Protein AF-A0A2N2ZDR9-F1 (afdb_monomer_lite)

Radius of gyration: 12.13 Å; chains: 1; bounding box: 26×21×29 Å

pLDDT: mean 93.38, std 7.65, range [52.72, 98.56]

Sequence (53 aa):
EKTRLLELFTRFHKNGSAYYENKMHPLFGRLTSQQWNDLMFKHLDHHLTQFGA

F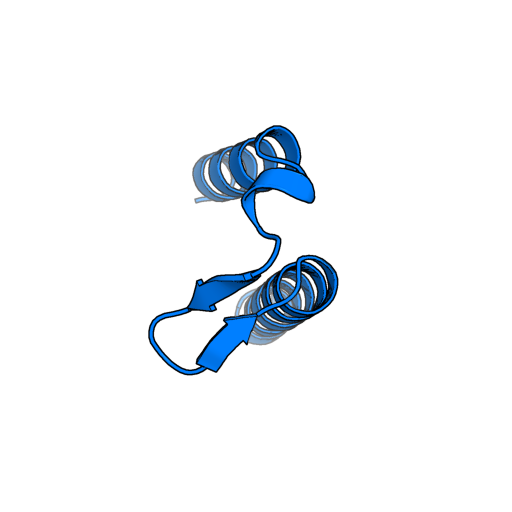oldseek 3Di:
DVVVVVVVVVVLVVCDQVNQAQDQDPPPGGDHSVRVVVVVVVVVVVCCVVPVD

Secondary structure (DSSP, 8-state):
-HHHHHHHHHHHHHHHHHHHTTEEETTTEEE-HHHHHHHHHHHHHHHHHHH--

Structure (mmCIF, N/CA/C/O backbone):
data_AF-A0A2N2ZDR9-F1
#
_entry.id   AF-A0A2N2ZDR9-F1
#
loop_
_atom_site.group_PDB
_atom_site.id
_atom_site.type_symbol
_atom_site.label_atom_id
_atom_site.label_alt_id
_atom_site.label_comp_id
_atom_site.label_asym_id
_atom_site.label_entity_id
_atom_site.label_seq_id
_atom_site.pdbx_PDB_ins_code
_atom_site.Cartn_x
_atom_site.Cartn_y
_atom_site.Cartn_z
_atom_site.occupancy
_atom_site.B_iso_or_equiv
_atom_site.auth_seq_id
_atom_site.auth_comp_id
_atom_site.auth_asym_id
_atom_site.auth_atom_id
_atom_site.pdbx_PDB_model_num
ATOM 1 N N . GLU A 1 1 ? 1.034 -2.405 19.247 1.00 76.00 1 GLU A N 1
ATOM 2 C CA . GLU A 1 1 ? 0.443 -2.625 17.912 1.00 76.00 1 GLU A CA 1
ATOM 3 C C . GLU A 1 1 ? 0.485 -1.419 16.974 1.00 76.00 1 GLU A C 1
ATOM 5 O O . GLU A 1 1 ? 1.169 -1.502 15.962 1.00 76.00 1 GLU A O 1
ATOM 10 N N . LYS A 1 2 ? -0.126 -0.270 17.307 1.00 83.19 2 LYS A N 1
ATOM 11 C CA . LYS A 1 2 ? -0.141 0.928 16.433 1.00 83.19 2 LYS A CA 1
ATOM 12 C C . LYS A 1 2 ? 1.243 1.378 15.926 1.00 83.19 2 LYS A C 1
ATOM 14 O O . LYS A 1 2 ? 1.403 1.624 14.737 1.00 83.19 2 LYS A O 1
ATOM 19 N N . THR A 1 3 ? 2.247 1.456 16.802 1.00 92.12 3 THR A N 1
ATOM 20 C CA . THR A 1 3 ? 3.613 1.874 16.426 1.00 92.12 3 THR A CA 1
ATOM 21 C C . THR A 1 3 ? 4.231 0.953 15.377 1.00 92.12 3 THR A C 1
ATOM 23 O O . THR A 1 3 ? 4.758 1.424 14.375 1.00 92.12 3 THR A O 1
ATOM 26 N N . ARG A 1 4 ? 4.076 -0.364 15.550 1.00 90.25 4 ARG A N 1
ATOM 27 C CA . ARG A 1 4 ? 4.592 -1.369 14.616 1.00 90.25 4 ARG A CA 1
ATOM 28 C C . ARG A 1 4 ? 3.944 -1.245 13.236 1.00 90.25 4 ARG A C 1
ATOM 30 O O . ARG A 1 4 ? 4.631 -1.355 12.225 1.00 90.25 4 ARG A O 1
ATOM 37 N N . LEU A 1 5 ? 2.635 -0.988 13.183 1.00 90.00 5 LEU A N 1
ATOM 38 C CA . LEU A 1 5 ? 1.934 -0.745 11.920 1.00 90.00 5 LEU A CA 1
ATOM 39 C C . LEU A 1 5 ? 2.488 0.495 11.200 1.00 90.00 5 LEU A C 1
ATOM 41 O O . LEU A 1 5 ? 2.758 0.440 10.001 1.00 90.00 5 LEU A O 1
ATOM 45 N N . LEU A 1 6 ? 2.712 1.588 11.935 1.00 92.19 6 LEU A N 1
ATOM 46 C CA . LEU A 1 6 ? 3.284 2.819 11.381 1.00 92.19 6 LEU A CA 1
ATOM 47 C C . LEU A 1 6 ? 4.709 2.610 10.855 1.00 92.19 6 LEU A C 1
ATOM 49 O O . LEU A 1 6 ? 5.051 3.127 9.791 1.00 92.19 6 LEU A O 1
ATOM 53 N N . GLU A 1 7 ? 5.530 1.822 11.547 1.00 95.50 7 GLU A N 1
ATOM 54 C CA . GLU A 1 7 ? 6.879 1.462 11.096 1.00 95.50 7 GLU A CA 1
ATOM 55 C C . GLU A 1 7 ? 6.850 0.646 9.798 1.00 95.50 7 GLU A C 1
ATOM 57 O O . GLU A 1 7 ? 7.597 0.940 8.861 1.00 95.50 7 GLU A O 1
ATOM 62 N N . LEU A 1 8 ? 5.962 -0.351 9.706 1.00 92.69 8 LEU A N 1
ATOM 63 C CA . LEU A 1 8 ? 5.787 -1.155 8.493 1.00 92.69 8 LEU A CA 1
ATOM 64 C C . LEU A 1 8 ? 5.316 -0.299 7.314 1.00 92.69 8 LEU A C 1
ATOM 66 O O . LEU A 1 8 ? 5.874 -0.418 6.222 1.00 92.69 8 LEU A O 1
ATOM 70 N N . PHE A 1 9 ? 4.349 0.592 7.541 1.00 91.88 9 PHE A N 1
ATOM 71 C CA . PHE A 1 9 ? 3.857 1.515 6.521 1.00 91.88 9 PHE A CA 1
ATOM 72 C C . PHE A 1 9 ? 4.952 2.483 6.059 1.00 91.88 9 PHE A C 1
ATOM 74 O O . PHE A 1 9 ? 5.178 2.651 4.861 1.00 91.88 9 PHE A O 1
ATOM 81 N N . THR A 1 10 ? 5.707 3.051 7.001 1.00 95.38 10 THR A N 1
ATOM 82 C CA . THR A 1 10 ? 6.827 3.954 6.704 1.00 95.38 10 THR A CA 1
ATOM 83 C C . THR A 1 10 ? 7.901 3.248 5.884 1.00 95.38 10 THR A C 1
ATOM 85 O O . THR A 1 10 ? 8.399 3.802 4.905 1.00 95.38 10 THR A O 1
ATOM 88 N N . ARG A 1 11 ? 8.239 2.000 6.233 1.00 95.44 11 ARG A N 1
ATOM 89 C CA . ARG A 1 11 ? 9.186 1.187 5.461 1.00 95.44 11 ARG A CA 1
ATOM 90 C C . ARG A 1 11 ? 8.660 0.893 4.059 1.00 95.44 11 ARG A C 1
ATOM 92 O 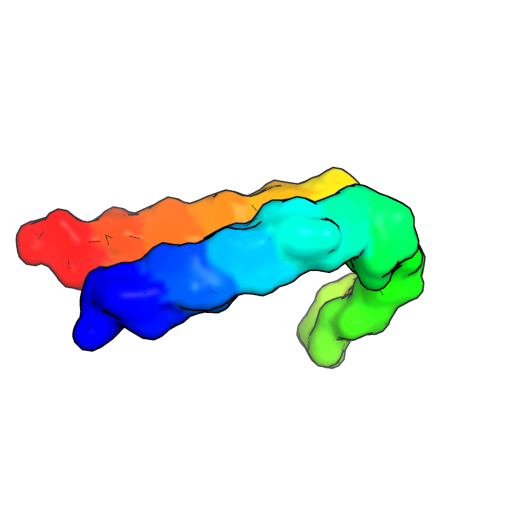O . ARG A 1 11 ? 9.423 0.981 3.100 1.00 95.44 11 ARG A O 1
ATOM 99 N N . PHE A 1 12 ? 7.377 0.550 3.940 1.00 94.25 12 PHE A N 1
ATOM 100 C CA .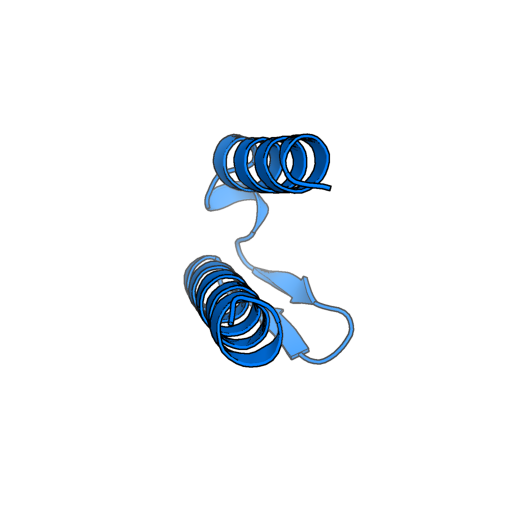 PHE A 1 12 ? 6.745 0.298 2.649 1.00 94.25 12 PHE A CA 1
ATOM 101 C C . PHE A 1 12 ? 6.843 1.531 1.747 1.00 94.25 12 PHE A C 1
ATOM 103 O O . PHE A 1 12 ? 7.364 1.428 0.640 1.00 94.25 12 PHE A O 1
ATOM 110 N N . HIS A 1 13 ? 6.462 2.699 2.267 1.00 93.69 13 HIS A N 1
ATOM 111 C CA . HIS A 1 13 ? 6.551 3.969 1.554 1.00 93.69 13 HIS A CA 1
ATOM 112 C C . HIS A 1 13 ? 7.997 4.332 1.178 1.00 93.69 13 HIS A C 1
ATOM 114 O O . HIS A 1 13 ? 8.269 4.671 0.030 1.00 93.69 13 HIS A O 1
ATOM 120 N N . LYS A 1 14 ? 8.952 4.205 2.113 1.00 97.00 14 LYS A N 1
ATOM 121 C CA . LYS A 1 14 ? 10.370 4.542 1.886 1.00 97.00 14 LYS A CA 1
ATOM 122 C C . LYS A 1 14 ? 11.011 3.720 0.765 1.00 97.00 14 LYS A C 1
ATOM 124 O O . LYS A 1 14 ? 11.860 4.238 0.049 1.00 97.00 14 LYS A O 1
ATOM 129 N N . ASN A 1 15 ? 10.629 2.453 0.626 1.00 95.56 15 ASN A N 1
ATOM 130 C CA . ASN A 1 15 ? 11.151 1.589 -0.431 1.00 95.56 15 ASN A CA 1
ATOM 131 C C . ASN A 1 15 ? 10.734 2.068 -1.836 1.00 95.56 15 ASN A C 1
ATOM 133 O O . ASN A 1 15 ? 11.496 1.886 -2.783 1.00 95.56 15 ASN A O 1
ATOM 137 N N . GLY A 1 16 ? 9.567 2.711 -1.966 1.00 94.56 16 GLY A N 1
ATOM 138 C CA . GLY A 1 16 ? 9.100 3.315 -3.215 1.00 94.56 16 GLY A CA 1
ATOM 139 C C . GLY A 1 16 ? 8.763 2.314 -4.328 1.00 94.56 16 GLY A C 1
ATOM 140 O O . GLY A 1 16 ? 9.024 1.115 -4.233 1.00 94.56 16 GLY A O 1
ATOM 141 N N . SER A 1 17 ? 8.172 2.812 -5.416 1.00 95.88 17 SER A N 1
ATOM 142 C CA . SER A 1 17 ? 7.676 1.990 -6.533 1.00 95.88 17 SER A CA 1
ATOM 143 C C . SER A 1 17 ? 8.769 1.150 -7.199 1.00 95.88 17 SER A C 1
ATOM 145 O O . SER A 1 17 ? 8.561 -0.036 -7.438 1.00 95.88 17 SER A O 1
ATOM 147 N N . ALA A 1 18 ? 9.959 1.719 -7.416 1.00 97.31 18 ALA A N 1
ATOM 148 C CA . ALA A 1 18 ? 11.081 1.028 -8.057 1.00 97.31 18 ALA A CA 1
ATOM 149 C C . ALA A 1 18 ? 11.507 -0.255 -7.319 1.00 97.31 18 ALA A C 1
ATOM 151 O O . ALA A 1 18 ? 11.920 -1.222 -7.950 1.00 97.31 18 ALA A O 1
ATOM 152 N N . TYR A 1 19 ? 11.377 -0.293 -5.990 1.00 97.62 19 TYR A N 1
ATOM 153 C CA . TYR A 1 19 ? 11.687 -1.485 -5.198 1.00 97.62 19 TYR A CA 1
ATOM 154 C C . TYR A 1 19 ? 10.646 -2.605 -5.358 1.00 97.62 19 TYR A C 1
ATOM 156 O O . TYR A 1 19 ? 10.974 -3.787 -5.200 1.00 97.62 19 TYR A O 1
ATOM 164 N N . TYR A 1 20 ? 9.386 -2.241 -5.609 1.00 97.75 20 TYR A N 1
ATOM 165 C CA . TYR A 1 20 ? 8.270 -3.184 -5.727 1.00 97.75 20 TYR A CA 1
ATOM 166 C C . TYR A 1 20 ? 7.972 -3.598 -7.165 1.00 97.75 20 TYR A C 1
ATOM 168 O O . TYR A 1 20 ? 7.269 -4.585 -7.369 1.00 97.75 20 TYR A O 1
ATOM 176 N N . GLU A 1 21 ? 8.518 -2.898 -8.155 1.00 98.19 21 GLU A N 1
ATOM 177 C CA . GLU A 1 21 ? 8.321 -3.244 -9.555 1.00 98.19 21 GLU A CA 1
ATOM 178 C C . GLU A 1 21 ? 8.872 -4.642 -9.873 1.00 98.19 21 GLU A C 1
ATOM 180 O O . GLU A 1 21 ? 10.018 -4.971 -9.560 1.00 98.19 21 GLU A O 1
ATOM 185 N N . ASN A 1 22 ? 8.030 -5.487 -10.473 1.00 98.12 22 ASN A N 1
ATOM 186 C CA . ASN A 1 22 ? 8.317 -6.887 -10.801 1.00 98.12 22 ASN A CA 1
ATOM 187 C C . ASN A 1 22 ? 8.798 -7.750 -9.606 1.00 98.12 22 ASN A C 1
ATOM 189 O O . ASN A 1 22 ? 9.457 -8.792 -9.776 1.00 98.12 22 ASN A O 1
ATOM 193 N N . LYS A 1 23 ? 8.490 -7.322 -8.375 1.00 97.50 23 LYS A N 1
ATOM 194 C CA . LYS A 1 23 ? 8.917 -7.998 -7.148 1.00 97.50 23 LYS A CA 1
ATOM 195 C C . LYS A 1 23 ? 8.053 -9.232 -6.896 1.00 97.50 23 LYS A C 1
ATOM 197 O O . LYS A 1 23 ? 6.828 -9.177 -6.979 1.00 97.50 23 LYS A O 1
ATOM 202 N N . MET A 1 24 ? 8.705 -10.340 -6.545 1.00 98.06 24 MET A N 1
ATOM 203 C CA . MET A 1 24 ? 8.053 -11.615 -6.241 1.00 98.06 24 MET A CA 1
ATOM 204 C C . MET A 1 24 ? 7.237 -11.535 -4.941 1.00 98.06 24 MET A C 1
ATOM 206 O O . MET A 1 24 ? 7.794 -11.284 -3.871 1.00 98.06 24 MET A O 1
ATOM 210 N N . HIS A 1 25 ? 5.935 -11.790 -5.037 1.00 96.75 25 HIS A N 1
ATOM 211 C CA . HIS A 1 25 ? 5.035 -12.075 -3.927 1.00 96.75 25 HIS A CA 1
ATOM 212 C C . HIS A 1 25 ? 4.923 -13.600 -3.732 1.00 96.75 25 HIS A C 1
ATOM 214 O O . HIS A 1 25 ? 4.714 -14.313 -4.716 1.00 96.75 25 HIS A O 1
ATOM 220 N N . PRO A 1 26 ? 4.985 -14.126 -2.493 1.00 96.00 26 PRO A N 1
ATOM 221 C CA . PRO A 1 26 ? 4.959 -15.571 -2.234 1.00 96.00 26 PRO A CA 1
ATOM 222 C C . PRO A 1 26 ? 3.755 -16.314 -2.829 1.00 96.00 26 PRO A C 1
ATOM 224 O O . PRO A 1 26 ? 3.901 -17.428 -3.313 1.00 96.00 26 PRO A O 1
ATOM 227 N N . LEU A 1 27 ? 2.576 -15.687 -2.802 1.00 96.56 27 LEU A N 1
ATOM 228 C CA . LEU A 1 27 ? 1.321 -16.294 -3.271 1.00 96.56 27 LEU A CA 1
ATOM 229 C C . LEU A 1 27 ? 0.890 -15.865 -4.679 1.00 96.56 27 LEU A C 1
ATOM 231 O O . LEU A 1 27 ? 0.152 -16.589 -5.334 1.00 96.56 27 LEU A O 1
ATOM 235 N N . PHE A 1 28 ? 1.322 -14.689 -5.140 1.00 96.81 28 PHE A N 1
ATOM 236 C CA . PHE A 1 28 ? 0.780 -14.060 -6.354 1.00 96.81 28 PHE A CA 1
ATOM 237 C C . PHE A 1 28 ? 1.818 -13.937 -7.474 1.00 96.81 28 PHE A C 1
ATOM 239 O O . PHE A 1 28 ? 1.522 -13.394 -8.533 1.00 96.81 28 PHE A O 1
ATOM 246 N N . GLY A 1 29 ? 3.033 -14.451 -7.265 1.00 97.75 29 GLY A N 1
ATOM 247 C CA . GLY A 1 29 ? 4.103 -14.352 -8.248 1.00 97.75 29 GLY A CA 1
ATOM 248 C C . GLY A 1 29 ? 4.656 -12.932 -8.357 1.00 97.75 29 GLY A C 1
ATOM 249 O O . GLY A 1 29 ? 4.601 -12.153 -7.408 1.00 97.75 29 GLY A O 1
ATOM 250 N N . ARG A 1 30 ? 5.249 -12.595 -9.503 1.00 98.25 30 ARG A N 1
ATOM 251 C CA . ARG A 1 30 ? 5.792 -11.252 -9.734 1.00 98.25 30 ARG A CA 1
ATOM 252 C C . ARG A 1 30 ? 4.660 -10.265 -9.964 1.00 98.25 30 ARG A C 1
ATOM 254 O O . ARG A 1 30 ? 3.815 -10.490 -10.822 1.00 98.25 30 ARG A O 1
ATOM 261 N N . LEU A 1 31 ? 4.690 -9.175 -9.214 1.00 98.50 31 LEU A N 1
ATOM 262 C CA . LEU A 1 31 ? 3.694 -8.118 -9.292 1.00 98.50 31 LEU A CA 1
ATOM 263 C C . LEU A 1 31 ? 4.345 -6.813 -9.737 1.00 98.50 31 LEU A C 1
ATOM 265 O O . LEU A 1 31 ? 5.505 -6.550 -9.409 1.00 98.50 31 LEU A O 1
ATOM 269 N N . THR A 1 32 ? 3.583 -5.983 -10.441 1.00 98.56 32 THR A N 1
ATOM 270 C CA . THR A 1 32 ? 3.953 -4.584 -10.671 1.00 98.56 32 THR A CA 1
ATOM 271 C C . THR A 1 32 ? 3.896 -3.807 -9.358 1.00 98.56 32 THR A C 1
ATOM 273 O O . THR A 1 32 ? 3.244 -4.216 -8.389 1.00 98.56 32 THR A O 1
ATOM 276 N N . SER A 1 33 ? 4.545 -2.648 -9.316 1.00 97.88 33 SER A N 1
ATOM 277 C CA . SER A 1 33 ? 4.467 -1.752 -8.159 1.00 97.88 33 SER A CA 1
ATOM 278 C C . SER A 1 33 ? 3.024 -1.328 -7.840 1.00 97.88 33 SER A C 1
ATOM 280 O O . SER A 1 33 ? 2.656 -1.260 -6.666 1.00 97.88 33 SER A O 1
ATOM 282 N N . GLN A 1 34 ? 2.179 -1.141 -8.862 1.00 98.06 34 GLN A N 1
ATOM 283 C CA . GLN A 1 34 ? 0.751 -0.851 -8.689 1.00 98.06 34 GLN A CA 1
ATOM 284 C C . GLN A 1 34 ? -0.003 -2.018 -8.041 1.00 98.06 34 GLN A C 1
ATOM 286 O O . GLN A 1 34 ? -0.758 -1.811 -7.097 1.00 98.06 34 GLN A O 1
ATOM 291 N N . GLN A 1 35 ? 0.226 -3.252 -8.497 1.00 98.19 35 GLN A N 1
ATOM 292 C CA . GLN A 1 35 ? -0.415 -4.435 -7.914 1.00 98.19 35 GLN A CA 1
ATOM 293 C C . GLN A 1 35 ? 0.001 -4.645 -6.452 1.00 98.19 35 GLN A C 1
ATOM 295 O O . GLN A 1 35 ? -0.836 -4.996 -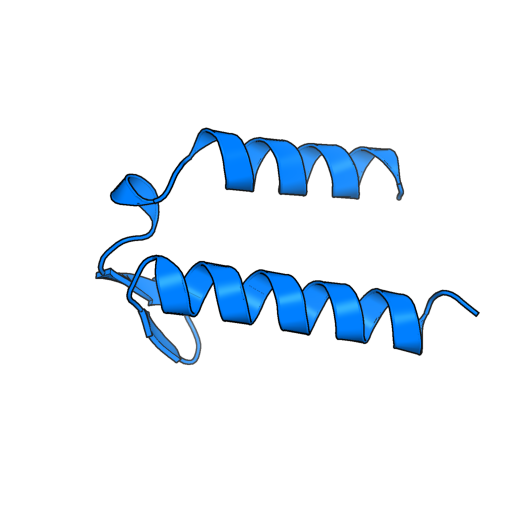5.621 1.00 98.19 35 GLN A O 1
ATOM 300 N N . TRP A 1 36 ? 1.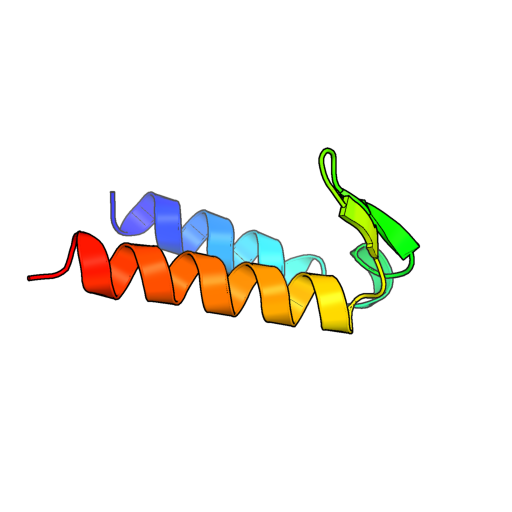271 -4.387 -6.117 1.00 97.81 36 TRP A N 1
ATOM 301 C CA . TRP A 1 36 ? 1.735 -4.367 -4.728 1.00 97.81 36 TRP A CA 1
ATOM 302 C C . TRP A 1 36 ? 1.017 -3.302 -3.896 1.00 97.81 36 TRP A C 1
ATOM 304 O O . TRP A 1 36 ? 0.589 -3.595 -2.781 1.00 97.81 36 TRP A O 1
ATOM 314 N N . ASN A 1 37 ? 0.867 -2.088 -4.427 1.00 96.19 37 ASN A N 1
ATOM 315 C CA . ASN A 1 37 ? 0.160 -1.007 -3.746 1.00 96.19 37 ASN A CA 1
ATOM 316 C C . ASN A 1 37 ? -1.314 -1.363 -3.485 1.00 96.19 37 ASN A C 1
ATOM 318 O O . ASN A 1 37 ? -1.783 -1.254 -2.352 1.00 96.19 37 ASN A O 1
ATOM 322 N N . ASP A 1 38 ? -2.014 -1.864 -4.503 1.00 97.56 38 ASP A N 1
ATOM 323 C CA . ASP A 1 38 ? -3.419 -2.263 -4.398 1.00 97.56 38 ASP A CA 1
ATOM 324 C C . ASP A 1 38 ? -3.611 -3.401 -3.391 1.00 97.56 38 ASP A C 1
ATOM 326 O O . ASP A 1 38 ? -4.550 -3.375 -2.594 1.00 97.56 38 ASP A O 1
ATOM 330 N N . LEU A 1 39 ? -2.719 -4.397 -3.407 1.00 96.31 39 LEU A N 1
ATOM 331 C CA . LEU A 1 39 ? -2.745 -5.518 -2.470 1.00 96.31 39 LEU A CA 1
ATOM 332 C C . LEU A 1 39 ? -2.540 -5.045 -1.029 1.00 96.31 39 LEU A C 1
ATOM 334 O O . LEU A 1 39 ? -3.307 -5.429 -0.149 1.00 96.31 39 LEU A O 1
ATOM 338 N N . MET A 1 40 ? -1.542 -4.192 -0.786 1.00 94.62 40 MET A N 1
ATOM 339 C CA . MET A 1 40 ? -1.266 -3.670 0.553 1.00 94.62 40 MET A CA 1
ATOM 340 C C . MET A 1 40 ? -2.419 -2.823 1.088 1.00 94.62 40 MET A C 1
ATOM 342 O O . MET A 1 40 ? -2.790 -2.985 2.249 1.00 94.62 40 MET A O 1
ATOM 346 N N . PHE A 1 41 ? -3.012 -1.966 0.250 1.00 94.50 41 PHE A N 1
ATOM 347 C CA . PHE A 1 41 ? -4.169 -1.160 0.632 1.00 94.50 41 PHE A CA 1
ATOM 348 C C . PHE A 1 41 ? -5.377 -2.036 0.979 1.00 94.50 41 PHE A C 1
ATOM 350 O O . PHE A 1 41 ? -5.909 -1.926 2.079 1.00 94.50 41 PHE A O 1
ATOM 357 N N . LYS A 1 42 ? -5.766 -2.954 0.083 1.00 96.50 42 LYS A N 1
ATOM 358 C CA . LYS A 1 42 ? -6.917 -3.849 0.297 1.00 96.50 42 LYS A CA 1
ATOM 359 C C . LYS A 1 42 ? -6.742 -4.730 1.531 1.00 96.50 42 LYS A C 1
ATOM 361 O O . LYS A 1 42 ? -7.691 -4.943 2.274 1.00 96.50 42 LYS A O 1
ATOM 366 N N . HIS A 1 43 ? -5.534 -5.241 1.758 1.00 93.38 43 HIS A N 1
ATOM 367 C CA . HIS A 1 43 ? -5.241 -6.087 2.912 1.00 93.38 43 HIS A CA 1
ATOM 368 C C . HIS A 1 43 ? -5.291 -5.301 4.227 1.00 93.38 43 HIS A C 1
ATOM 370 O O . HIS A 1 43 ? -5.849 -5.782 5.213 1.00 93.38 43 HIS A O 1
ATOM 376 N N . LEU A 1 44 ? -4.746 -4.081 4.237 1.00 92.50 44 LEU A N 1
ATOM 377 C CA . LEU A 1 44 ? -4.830 -3.196 5.393 1.00 92.50 44 LEU A CA 1
ATOM 378 C C . LEU A 1 44 ? -6.285 -2.821 5.697 1.00 92.50 44 LEU A C 1
ATOM 380 O O . LEU A 1 44 ? -6.710 -2.950 6.840 1.00 92.50 44 LEU A O 1
ATOM 384 N N . ASP A 1 45 ? -7.047 -2.411 4.685 1.00 94.25 45 ASP A N 1
ATOM 385 C CA . ASP A 1 45 ? -8.462 -2.056 4.819 1.00 94.25 45 ASP A CA 1
ATOM 386 C C . ASP A 1 45 ? -9.308 -3.232 5.337 1.00 94.25 45 ASP A C 1
ATOM 388 O O . ASP A 1 45 ? -10.065 -3.085 6.296 1.00 94.25 45 ASP A O 1
ATOM 392 N N . HIS A 1 46 ? -9.095 -4.441 4.806 1.00 94.69 46 HIS A N 1
ATOM 393 C CA . HIS A 1 46 ? -9.725 -5.661 5.320 1.00 94.69 46 HIS A CA 1
ATOM 394 C C . HIS A 1 46 ? -9.434 -5.883 6.814 1.00 94.69 46 HIS A C 1
ATOM 396 O O . HIS A 1 46 ? -10.332 -6.210 7.585 1.00 94.69 46 HIS A O 1
ATOM 402 N N . HIS A 1 47 ? -8.192 -5.675 7.257 1.00 90.56 47 HIS A N 1
ATOM 403 C CA . HIS A 1 47 ? -7.855 -5.824 8.671 1.00 90.56 47 HIS A CA 1
ATOM 404 C C . HIS A 1 47 ? -8.445 -4.726 9.556 1.00 90.56 47 HIS A C 1
ATOM 406 O O . HIS A 1 47 ? -8.885 -5.025 10.665 1.00 90.56 47 HIS A O 1
ATOM 412 N N . LEU A 1 48 ? -8.486 -3.480 9.082 1.00 90.69 48 LEU A N 1
ATOM 413 C CA . LEU A 1 48 ? -9.099 -2.377 9.821 1.00 90.69 48 LEU A CA 1
ATOM 414 C C . LEU A 1 48 ? -10.616 -2.547 9.937 1.00 90.69 48 LEU A C 1
ATOM 416 O O . LEU A 1 48 ? -11.176 -2.255 10.985 1.00 90.69 48 LEU A O 1
ATOM 420 N N . THR A 1 49 ? -11.278 -3.068 8.908 1.00 93.44 49 THR A N 1
ATOM 421 C CA . THR A 1 49 ? -12.722 -3.346 8.942 1.00 93.44 49 THR A CA 1
ATOM 422 C C . THR A 1 49 ? -13.060 -4.574 9.790 1.00 93.44 49 THR A C 1
ATOM 424 O O . THR A 1 49 ? -14.041 -4.550 10.527 1.00 93.44 49 THR A O 1
ATOM 427 N N . GLN A 1 50 ? -12.246 -5.633 9.740 1.00 91.62 50 GLN A N 1
ATOM 428 C CA . GLN A 1 50 ? -12.480 -6.861 10.510 1.00 91.62 50 GLN A CA 1
ATOM 429 C C . GLN A 1 50 ? -12.171 -6.710 12.007 1.00 91.62 50 GLN A C 1
ATOM 431 O O . GLN A 1 50 ? -12.847 -7.318 12.834 1.00 91.62 50 GLN A O 1
ATOM 436 N N . PHE A 1 51 ? -11.129 -5.951 12.359 1.00 87.94 51 PHE A N 1
ATOM 437 C CA . PHE A 1 51 ? -10.607 -5.877 13.730 1.00 87.94 51 PHE A CA 1
ATOM 438 C C . PHE A 1 51 ? -10.675 -4.480 14.362 1.00 87.94 51 PHE A C 1
ATOM 440 O O . PHE A 1 51 ? -10.274 -4.327 15.512 1.00 87.94 51 PHE A O 1
ATOM 447 N N . GLY A 1 52 ? -11.125 -3.464 13.623 1.00 70.62 52 GLY A N 1
ATOM 448 C CA . GLY A 1 52 ? -11.201 -2.070 14.074 1.00 70.62 52 GLY A CA 1
ATOM 449 C C . GLY A 1 52 ? -12.595 -1.602 14.491 1.00 70.62 52 GLY A C 1
ATOM 450 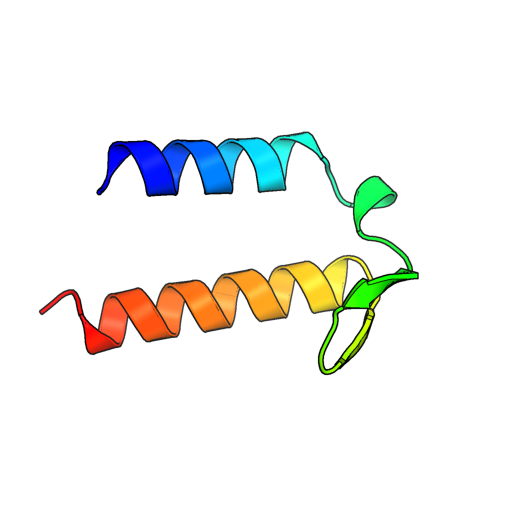O O . GLY A 1 52 ? -12.834 -0.396 14.458 1.00 70.62 52 GLY A O 1
ATOM 451 N N . ALA A 1 53 ? -13.495 -2.530 14.842 1.00 52.72 53 ALA A N 1
ATOM 452 C CA . ALA A 1 53 ? -14.731 -2.203 15.558 1.00 52.72 53 ALA A CA 1
ATOM 453 C C . ALA A 1 53 ? -14.433 -1.652 16.962 1.00 52.72 53 ALA A C 1
ATOM 455 O O . ALA A 1 53 ? -13.493 -2.168 17.613 1.00 52.72 53 ALA A O 1
#